Protein AF-A0A519T168-F1 (afdb_monomer)

Foldseek 3Di:
DPDDDDDD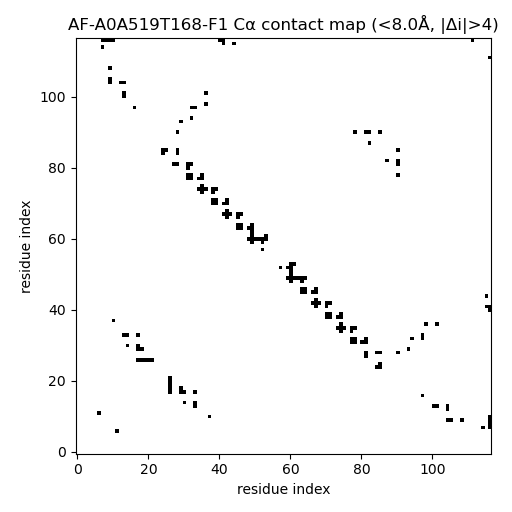VLLVQLVVPQDDDDDPLSSLLSVLLSQLVVLVLLLVLLVVQLVPCCVPPVPVSVVSVVSSVVSVVSSVVSLVVSVVSDPNVVSVVVSVVSVVSSVVSVVPDDDDPVDSD

Mean predicted aligned error: 3.38 Å

Nearest PDB structures (foldseek):
  8gjg-assembly1_A  TM=4.667E-01  e=3.431E+00  synthetic construct
  4rd9-assembly1_B  TM=4.912E-01  e=4.050E+00  Homo sapiens
  3q7l-assembly1_B  TM=4.873E-01  e=5.051E+00  Homo sapiens

Secondary structure (DSSP, 8-state):
---PPPP-HHHHHHHTTSPPSS-HHHHHHHHHHHHHHHHHHHHHHHHHHHHHHTTT-HHHHHHHHHHHHHHHHHHHHHHHHHHHHS-HHHHHHHHHHHHHHHHHHHHHSPP-SS---

Solvent-accessible surface area (backbone atoms only — not comparable to full-atom values): 6534 Å² total; per-residue (Å²): 131,94,72,77,91,74,90,55,68,56,63,54,55,55,59,70,70,46,64,82,72,83,59,68,53,61,38,47,32,39,50,28,45,50,52,17,53,53,28,48,52,46,22,55,49,24,47,53,48,21,72,72,24,49,91,81,37,52,68,62,14,52,51,26,45,55,52,21,59,53,24,57,53,48,22,52,50,26,49,52,56,31,42,75,65,41,59,56,68,59,48,53,55,50,48,56,54,50,51,55,52,50,54,55,47,60,73,68,51,79,92,58,94,90,48,92,109

Radius of gyration: 15.97 Å; Cα contacts (8 Å, |Δi|>4): 103; chains: 1; bounding box: 34×30×42 Å

Sequence (117 aa):
ALGRPRRDEYVVQLLTHVRKGGARERQLMDQLLVSSLIEARSCERFKLLWLHLQDRDPELSQFYYELMASEAGHFVSYVDLAKEYCDPAEVDARLQELLQIEGEIIVRLPVRDDRMH

pLDDT: mean 95.01, std 4.79, range [66.44, 98.62]

Structure (mmCIF, N/CA/C/O backbone):
data_AF-A0A519T168-F1
#
_entry.id   AF-A0A519T168-F1
#
loop_
_atom_site.group_PDB
_atom_site.id
_atom_site.type_symbol
_atom_site.label_atom_id
_atom_site.label_alt_id
_atom_site.label_comp_id
_atom_site.label_asym_id
_atom_site.label_entity_id
_atom_site.label_seq_id
_atom_site.pdbx_PDB_ins_code
_atom_site.Cartn_x
_atom_site.Cartn_y
_atom_site.Cartn_z
_atom_site.occupancy
_atom_site.B_iso_or_equiv
_atom_site.auth_seq_id
_atom_site.auth_comp_id
_atom_site.auth_asym_id
_atom_site.auth_atom_id
_atom_site.pdbx_PDB_model_num
ATOM 1 N N . ALA A 1 1 ? 7.618 -17.750 23.340 1.00 66.44 1 ALA A N 1
ATOM 2 C CA . ALA A 1 1 ? 8.044 -17.546 21.937 1.00 66.44 1 ALA A CA 1
ATOM 3 C C . ALA A 1 1 ? 6.826 -17.156 21.106 1.00 66.44 1 ALA A C 1
ATOM 5 O O . ALA A 1 1 ? 5.772 -17.740 21.324 1.00 66.44 1 ALA A O 1
ATOM 6 N N . LEU A 1 2 ? 6.952 -16.188 20.193 1.00 79.31 2 LEU A N 1
ATOM 7 C CA . LEU A 1 2 ? 5.850 -15.529 19.462 1.00 79.31 2 LEU A CA 1
ATOM 8 C C . LEU A 1 2 ? 5.203 -16.383 18.339 1.00 79.31 2 LEU A C 1
ATOM 10 O O . LEU A 1 2 ? 4.681 -15.853 17.365 1.00 79.31 2 LEU A O 1
ATOM 14 N N . GLY A 1 3 ? 5.210 -17.713 18.468 1.00 85.56 3 GLY A N 1
ATOM 15 C CA . GLY A 1 3 ? 4.649 -18.631 17.469 1.00 85.56 3 GLY A CA 1
ATOM 16 C C . GLY A 1 3 ? 5.472 -18.743 16.178 1.00 85.56 3 GLY A C 1
ATOM 17 O O . GLY A 1 3 ? 6.570 -18.204 16.065 1.00 85.56 3 GLY A O 1
ATOM 18 N N . ARG A 1 4 ? 4.957 -19.510 15.206 1.00 85.06 4 ARG A N 1
ATOM 19 C CA . ARG A 1 4 ? 5.557 -19.623 13.866 1.00 85.06 4 ARG A CA 1
ATOM 20 C C . ARG A 1 4 ? 5.055 -18.478 12.979 1.00 85.06 4 ARG A C 1
ATOM 22 O O . ARG A 1 4 ? 3.851 -18.210 13.017 1.00 85.06 4 ARG A O 1
ATOM 29 N N . PRO A 1 5 ? 5.920 -17.862 12.153 1.00 80.88 5 PRO A N 1
ATOM 30 C CA . PRO A 1 5 ? 5.482 -16.868 11.184 1.00 80.88 5 PRO A CA 1
ATOM 31 C C . PRO A 1 5 ? 4.468 -17.507 10.236 1.00 80.88 5 PRO A C 1
ATOM 33 O O . PRO A 1 5 ? 4.671 -18.618 9.738 1.00 80.88 5 PRO A O 1
ATOM 36 N N . ARG A 1 6 ? 3.343 -16.825 10.036 1.00 85.69 6 ARG A N 1
ATOM 37 C CA . ARG A 1 6 ? 2.274 -17.289 9.155 1.00 85.69 6 ARG A CA 1
ATOM 38 C C . ARG A 1 6 ? 2.366 -16.551 7.831 1.00 85.69 6 ARG A C 1
ATOM 40 O O . ARG A 1 6 ? 2.707 -15.375 7.800 1.00 85.69 6 ARG A O 1
ATOM 47 N N . ARG A 1 7 ? 2.046 -17.254 6.748 1.00 88.44 7 ARG A N 1
ATOM 48 C CA . ARG A 1 7 ? 2.001 -16.671 5.410 1.00 88.44 7 ARG A CA 1
ATOM 49 C C . ARG A 1 7 ? 0.851 -15.668 5.311 1.00 88.44 7 ARG A C 1
ATOM 51 O O . ARG A 1 7 ? -0.237 -15.920 5.839 1.00 88.44 7 ARG A O 1
ATOM 58 N N . ASP A 1 8 ? 1.125 -14.561 4.637 1.00 92.06 8 ASP A N 1
ATOM 59 C CA . ASP A 1 8 ? 0.153 -13.546 4.256 1.00 92.06 8 ASP A CA 1
ATOM 60 C C . ASP A 1 8 ? -0.116 -13.699 2.753 1.00 92.06 8 ASP A C 1
ATOM 62 O O . ASP A 1 8 ? 0.764 -13.457 1.925 1.00 92.06 8 ASP A O 1
ATOM 66 N N . GLU A 1 9 ? -1.297 -14.213 2.405 1.00 95.19 9 GLU A N 1
ATOM 67 C CA . GLU A 1 9 ? -1.642 -14.504 1.010 1.00 95.19 9 GLU A CA 1
ATOM 68 C C . GLU A 1 9 ? -1.830 -13.222 0.188 1.00 95.19 9 GLU A C 1
ATOM 70 O O . GLU A 1 9 ? -1.534 -13.238 -1.003 1.00 95.19 9 GLU A O 1
ATOM 75 N N . TYR A 1 10 ? -2.240 -12.108 0.801 1.00 96.38 10 TYR A N 1
ATOM 76 C CA . TYR A 1 10 ? -2.346 -10.813 0.125 1.00 96.38 10 TYR A CA 1
ATOM 77 C C . TYR A 1 10 ? -0.969 -10.315 -0.317 1.00 96.38 10 TYR A C 1
ATOM 79 O O . TYR A 1 10 ? -0.751 -10.067 -1.506 1.00 96.38 10 TYR A O 1
ATOM 87 N N . VAL A 1 11 ? -0.005 -10.286 0.610 1.00 96.00 11 VAL A N 1
ATOM 88 C CA . VAL A 1 11 ? 1.378 -9.873 0.312 1.00 96.00 11 VAL A CA 1
ATOM 89 C C . VAL A 1 11 ? 1.999 -10.788 -0.741 1.00 96.00 11 VAL A C 1
ATOM 91 O O . VAL A 1 11 ? 2.627 -10.332 -1.695 1.00 96.00 11 VAL A O 1
ATOM 94 N N . VAL A 1 12 ? 1.796 -12.099 -0.603 1.00 96.38 12 VAL A N 1
ATOM 95 C CA . VAL A 1 12 ? 2.287 -13.091 -1.565 1.00 96.38 12 VAL A CA 1
ATOM 96 C C . VAL A 1 12 ? 1.730 -12.843 -2.964 1.00 96.38 12 VAL A C 1
ATOM 98 O O . VAL A 1 12 ? 2.490 -12.933 -3.926 1.00 96.38 12 VAL A O 1
ATOM 101 N N . GLN A 1 13 ? 0.431 -12.562 -3.090 1.00 97.44 13 GLN A N 1
ATOM 102 C CA . GLN A 1 13 ? -0.203 -12.311 -4.384 1.00 97.44 13 GLN A CA 1
ATOM 103 C C . GLN A 1 13 ? 0.366 -11.041 -5.020 1.00 97.44 13 GLN A C 1
ATOM 105 O O . GLN A 1 13 ? 0.822 -11.107 -6.158 1.00 97.44 13 GLN A O 1
ATOM 110 N N . LEU A 1 14 ? 0.464 -9.931 -4.280 1.00 97.62 14 LEU A N 1
ATOM 111 C CA . LEU A 1 14 ? 1.066 -8.691 -4.788 1.00 97.62 14 LEU A CA 1
ATOM 112 C C . LEU A 1 14 ? 2.512 -8.885 -5.262 1.00 97.62 14 LEU A C 1
ATOM 114 O O . LEU A 1 14 ? 2.871 -8.447 -6.354 1.00 97.62 14 LEU A O 1
ATOM 118 N N . LEU A 1 15 ? 3.333 -9.609 -4.495 1.00 97.06 15 LEU A N 1
ATOM 119 C CA . LEU A 1 15 ? 4.730 -9.872 -4.853 1.00 97.06 15 LEU A CA 1
ATOM 120 C C . LEU A 1 15 ? 4.888 -10.655 -6.165 1.00 97.06 15 LEU A C 1
ATOM 122 O O . LEU A 1 15 ? 5.934 -10.562 -6.808 1.00 97.06 15 LEU A O 1
ATOM 126 N N . THR A 1 16 ? 3.871 -11.407 -6.599 1.00 97.31 16 THR A N 1
ATOM 127 C CA . THR A 1 16 ? 3.916 -12.106 -7.897 1.00 97.31 16 THR A CA 1
ATOM 128 C C . THR A 1 16 ? 3.894 -11.144 -9.084 1.00 97.31 16 THR A C 1
ATOM 130 O O . THR A 1 16 ? 4.357 -11.509 -10.165 1.00 97.31 16 THR A O 1
ATOM 133 N N . HIS A 1 17 ? 3.425 -9.910 -8.873 1.00 97.06 17 HIS A N 1
ATOM 134 C CA . HIS A 1 17 ? 3.361 -8.869 -9.893 1.00 97.06 17 HIS A CA 1
ATOM 135 C C . HIS A 1 17 ? 4.642 -8.035 -9.987 1.00 97.06 17 HIS A C 1
ATOM 137 O O . HIS A 1 17 ? 4.753 -7.226 -10.905 1.00 97.06 17 HIS A O 1
ATOM 143 N N . VAL A 1 18 ? 5.636 -8.248 -9.116 1.00 97.06 18 VAL A N 1
ATOM 144 C CA . VAL A 1 18 ? 6.962 -7.628 -9.259 1.00 97.06 18 VAL A CA 1
ATOM 145 C C . VAL A 1 18 ? 7.647 -8.192 -10.505 1.00 97.06 18 VAL A C 1
ATOM 147 O O . VAL A 1 18 ? 7.936 -9.392 -10.595 1.00 97.06 18 VAL A O 1
ATOM 150 N N . ARG A 1 19 ? 7.916 -7.327 -11.488 1.00 95.00 19 ARG A N 1
ATOM 151 C CA . ARG A 1 19 ? 8.538 -7.726 -12.755 1.00 95.00 19 ARG A CA 1
ATOM 152 C C . ARG A 1 19 ? 9.968 -8.205 -12.515 1.00 95.00 19 ARG A C 1
ATOM 154 O O . ARG A 1 19 ? 10.725 -7.624 -11.741 1.00 95.00 19 ARG A O 1
ATOM 161 N N . LYS A 1 20 ? 10.348 -9.275 -13.216 1.00 93.19 20 LYS A N 1
ATOM 162 C CA . LYS A 1 20 ? 11.694 -9.865 -13.167 1.00 93.19 20 LYS A CA 1
ATOM 163 C C . LYS A 1 20 ? 12.484 -9.486 -14.419 1.00 93.19 20 LYS A C 1
ATOM 165 O O . LYS A 1 20 ? 11.929 -9.467 -15.515 1.00 93.19 20 LYS A O 1
ATOM 170 N N . GLY A 1 21 ? 13.788 -9.260 -14.263 1.00 91.25 21 GLY A N 1
ATOM 171 C CA . GLY A 1 21 ? 14.674 -8.860 -15.362 1.00 91.25 21 GLY A CA 1
ATOM 172 C C . GLY A 1 21 ? 14.588 -7.366 -15.701 1.00 91.25 21 GLY A C 1
ATOM 173 O O . GLY A 1 21 ? 13.909 -6.594 -15.029 1.00 91.25 21 GLY A O 1
ATOM 174 N N . GLY A 1 22 ? 15.324 -6.938 -16.729 1.00 90.88 22 GLY A N 1
ATOM 175 C CA . GLY A 1 22 ? 15.431 -5.521 -17.098 1.00 90.88 22 GLY A CA 1
ATOM 176 C C . GLY A 1 22 ? 16.302 -4.697 -16.140 1.00 90.88 22 GLY A C 1
ATOM 177 O O . GLY A 1 22 ? 17.113 -5.248 -15.394 1.00 90.88 22 GLY A O 1
ATOM 178 N N . ALA A 1 23 ? 16.148 -3.370 -16.187 1.00 94.62 23 ALA A N 1
ATOM 179 C CA . ALA A 1 23 ? 16.919 -2.435 -15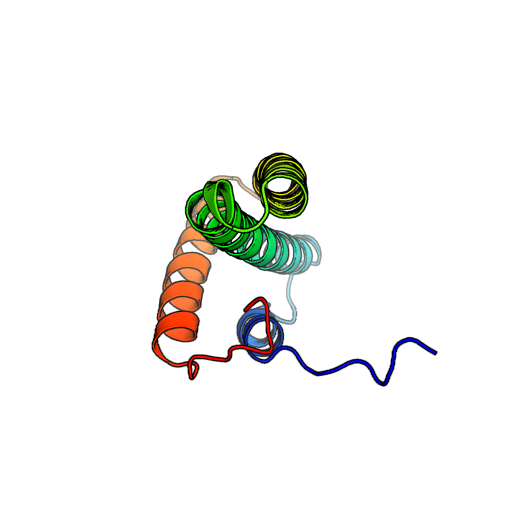.368 1.00 94.62 23 ALA A CA 1
ATOM 180 C C . ALA A 1 23 ? 16.649 -2.626 -13.866 1.00 94.62 23 ALA A C 1
ATOM 182 O O . ALA A 1 23 ? 15.515 -2.872 -13.447 1.00 94.62 23 ALA A O 1
ATOM 183 N N . ARG A 1 24 ? 17.697 -2.480 -13.045 1.00 95.38 24 ARG A N 1
ATOM 184 C CA . ARG A 1 24 ? 17.610 -2.643 -11.585 1.00 95.38 24 ARG A CA 1
ATOM 185 C C . ARG A 1 24 ? 16.676 -1.613 -10.944 1.00 95.38 24 ARG A C 1
ATOM 187 O O . ARG A 1 24 ? 15.941 -1.969 -10.031 1.00 95.38 24 ARG A O 1
ATOM 194 N N . GLU A 1 25 ? 16.674 -0.382 -11.447 1.00 96.56 25 GLU A N 1
ATOM 195 C CA . GLU A 1 25 ? 15.798 0.701 -10.976 1.00 96.56 25 GLU A CA 1
ATOM 196 C C . GLU A 1 25 ? 14.322 0.358 -11.188 1.00 96.56 25 GLU A C 1
ATOM 198 O O . GLU A 1 25 ? 13.529 0.499 -10.266 1.00 96.56 25 GLU A O 1
ATOM 203 N N . ARG A 1 26 ? 13.959 -0.232 -12.335 1.00 96.12 26 ARG A N 1
ATOM 204 C CA . ARG A 1 26 ? 12.581 -0.686 -12.590 1.00 96.12 26 ARG A CA 1
ATOM 205 C C . ARG A 1 26 ? 12.135 -1.787 -11.623 1.00 96.12 26 ARG A C 1
ATOM 207 O O . ARG A 1 26 ? 10.985 -1.808 -11.196 1.00 96.12 26 ARG A O 1
ATOM 214 N N . GLN A 1 27 ? 13.028 -2.717 -11.283 1.00 96.56 27 GLN A N 1
ATOM 215 C CA . GLN A 1 27 ? 12.720 -3.764 -10.299 1.00 96.56 27 GLN A CA 1
ATOM 216 C C . GLN A 1 27 ? 12.569 -3.186 -8.889 1.00 96.56 27 GLN A C 1
ATOM 218 O O . GLN A 1 27 ? 11.719 -3.648 -8.130 1.00 96.56 27 GLN A O 1
ATOM 223 N N . LEU A 1 28 ? 13.386 -2.186 -8.547 1.00 97.50 28 LEU A N 1
ATOM 224 C CA . LEU A 1 28 ? 13.267 -1.445 -7.297 1.00 97.50 28 LEU A CA 1
ATOM 225 C C . LEU A 1 28 ? 11.940 -0.676 -7.248 1.00 97.50 28 LEU A C 1
ATOM 227 O O . LEU A 1 28 ? 11.227 -0.802 -6.262 1.00 97.50 28 LEU A O 1
ATOM 231 N N . MET A 1 29 ? 11.570 0.031 -8.319 1.00 98.25 29 MET A N 1
ATOM 232 C CA . MET A 1 29 ? 10.286 0.724 -8.443 1.00 98.25 29 MET A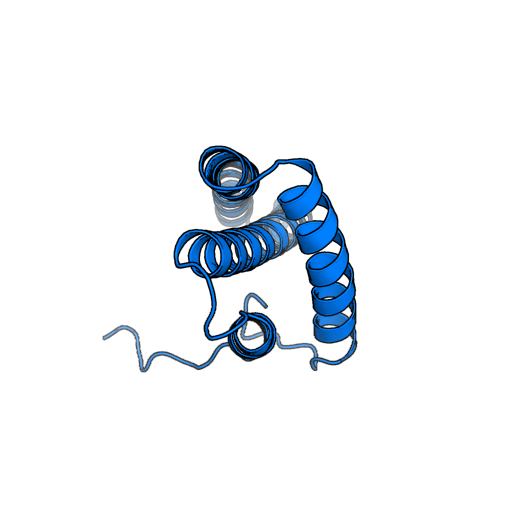 CA 1
ATOM 233 C C . MET A 1 29 ? 9.112 -0.221 -8.159 1.00 98.25 29 MET A C 1
ATOM 235 O O . MET A 1 29 ? 8.281 0.089 -7.316 1.00 98.25 29 MET A O 1
ATOM 239 N N . ASP A 1 30 ? 9.066 -1.404 -8.782 1.00 98.25 30 ASP A N 1
ATOM 240 C CA . ASP A 1 30 ? 7.995 -2.378 -8.520 1.00 98.25 30 ASP A CA 1
ATOM 241 C C . ASP A 1 30 ? 7.947 -2.834 -7.053 1.00 98.25 30 ASP A C 1
ATOM 243 O O . ASP A 1 30 ? 6.863 -2.994 -6.497 1.00 98.25 30 ASP A O 1
ATOM 247 N N . GLN A 1 31 ? 9.104 -3.036 -6.414 1.00 98.00 31 GLN A N 1
ATOM 248 C CA . GLN A 1 31 ? 9.168 -3.409 -4.997 1.00 98.00 31 GLN A CA 1
ATOM 249 C C . GLN A 1 31 ? 8.667 -2.279 -4.094 1.00 98.00 31 GLN A C 1
ATOM 251 O O . GLN A 1 31 ? 7.881 -2.538 -3.189 1.00 98.00 31 GLN A O 1
ATOM 256 N N . LEU A 1 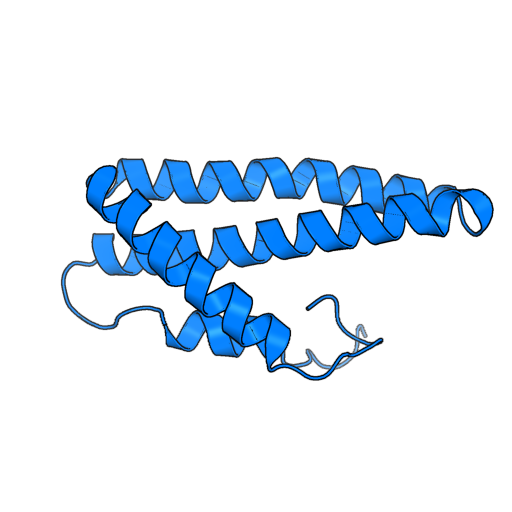32 ? 9.080 -1.037 -4.360 1.00 98.50 32 LEU A N 1
ATOM 257 C CA . LEU A 1 32 ? 8.640 0.141 -3.612 1.00 98.50 32 LEU A CA 1
ATOM 258 C C . LEU A 1 32 ? 7.127 0.349 -3.747 1.00 98.50 32 LEU A C 1
ATOM 260 O O . LEU A 1 32 ? 6.453 0.575 -2.748 1.00 98.50 32 LEU A O 1
ATOM 264 N N . LEU A 1 33 ? 6.578 0.209 -4.956 1.00 98.62 33 LEU A N 1
ATOM 265 C CA . LEU A 1 33 ? 5.142 0.358 -5.194 1.00 98.62 33 LEU A CA 1
ATOM 266 C C . LEU A 1 33 ? 4.317 -0.782 -4.580 1.00 98.62 33 LEU A C 1
ATOM 268 O O . LEU A 1 33 ? 3.228 -0.541 -4.073 1.00 98.62 33 LEU A O 1
ATOM 272 N N . VAL A 1 34 ? 4.817 -2.021 -4.569 1.00 98.38 34 VAL A N 1
ATOM 273 C CA . VAL A 1 34 ? 4.144 -3.105 -3.832 1.00 98.38 34 VAL A CA 1
ATOM 274 C C . VAL A 1 34 ? 4.166 -2.836 -2.326 1.00 98.38 34 VAL A C 1
ATOM 276 O O . VAL A 1 34 ? 3.136 -2.998 -1.674 1.00 98.38 34 VAL A O 1
ATOM 279 N N . SER A 1 35 ? 5.299 -2.388 -1.777 1.00 98.12 35 SER A N 1
ATOM 280 C CA . SER A 1 35 ? 5.383 -1.997 -0.367 1.00 98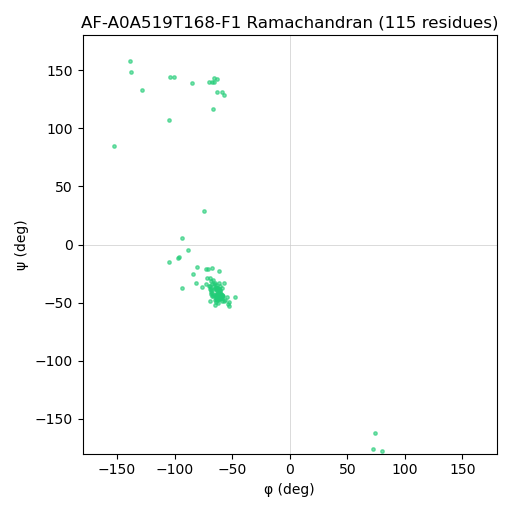.12 35 SER A CA 1
ATOM 281 C C . SER A 1 35 ? 4.418 -0.860 -0.042 1.00 98.12 35 SER A C 1
ATOM 283 O O . SER A 1 35 ? 3.703 -0.956 0.949 1.00 98.12 35 SER A O 1
ATOM 285 N N . SER A 1 36 ? 4.315 0.167 -0.894 1.00 98.06 36 SER A N 1
ATOM 286 C CA . SER A 1 36 ? 3.389 1.279 -0.658 1.00 98.06 36 SER A CA 1
ATOM 287 C C . SER A 1 36 ? 1.939 0.796 -0.555 1.00 98.06 36 SER A C 1
ATOM 289 O O . SER A 1 36 ? 1.234 1.179 0.376 1.00 98.06 36 SER A O 1
ATOM 291 N N . LEU A 1 37 ? 1.500 -0.110 -1.432 1.00 98.12 37 LEU A N 1
ATOM 292 C CA . LEU A 1 37 ? 0.143 -0.666 -1.389 1.00 98.12 37 LEU A CA 1
ATOM 293 C C . LEU A 1 37 ? -0.141 -1.489 -0.129 1.00 98.12 37 LEU A C 1
ATOM 295 O O . LEU A 1 37 ? -1.269 -1.481 0.369 1.00 98.12 37 LEU A O 1
ATOM 299 N N . ILE A 1 38 ? 0.864 -2.181 0.408 1.00 97.38 38 ILE A N 1
ATOM 300 C CA . ILE A 1 38 ? 0.734 -2.883 1.689 1.00 97.38 38 ILE A CA 1
ATOM 301 C C . ILE A 1 38 ? 0.492 -1.866 2.814 1.00 97.38 38 ILE A C 1
ATOM 303 O O . ILE A 1 38 ? -0.461 -2.033 3.575 1.00 97.38 38 ILE A O 1
ATOM 307 N N . GLU A 1 39 ? 1.254 -0.770 2.862 1.00 97.06 39 GLU A N 1
ATOM 308 C CA . GLU A 1 39 ? 1.051 0.275 3.879 1.00 97.06 39 GLU A CA 1
ATOM 309 C C . GLU A 1 39 ? -0.294 0.993 3.727 1.00 97.06 39 GLU A C 1
ATOM 311 O O . GLU A 1 39 ? -0.982 1.255 4.714 1.00 97.06 39 GLU A O 1
ATOM 316 N N . ALA A 1 40 ? -0.733 1.254 2.492 1.00 96.25 40 ALA A N 1
ATOM 317 C CA . ALA A 1 40 ? -2.039 1.856 2.234 1.00 96.25 40 ALA A CA 1
ATOM 318 C C . ALA A 1 40 ? -3.189 0.979 2.760 1.00 96.25 40 ALA A C 1
ATOM 320 O O . ALA A 1 40 ? -4.113 1.486 3.406 1.00 96.25 40 ALA A O 1
ATOM 321 N N . ARG A 1 41 ? -3.118 -0.342 2.545 1.00 96.69 41 ARG A N 1
ATOM 322 C CA . ARG A 1 41 ? -4.130 -1.286 3.038 1.00 96.69 41 ARG A CA 1
ATOM 323 C C . ARG A 1 41 ? -4.092 -1.423 4.563 1.00 96.69 41 ARG A C 1
ATOM 325 O O . ARG A 1 41 ? -5.159 -1.480 5.183 1.00 96.69 41 ARG A O 1
ATOM 332 N N . SER A 1 42 ? -2.902 -1.423 5.167 1.00 96.25 42 SER A N 1
ATOM 333 C CA . SER A 1 42 ? -2.728 -1.364 6.626 1.00 96.25 42 SER A CA 1
ATOM 334 C C . SER A 1 42 ? -3.376 -0.107 7.207 1.00 96.25 42 SER A C 1
ATOM 336 O O . SER A 1 42 ? -4.188 -0.203 8.128 1.00 96.25 42 SER A O 1
ATOM 338 N N . CYS A 1 43 ? -3.105 1.060 6.614 1.00 96.06 43 CYS A N 1
ATOM 339 C CA . CYS A 1 43 ? -3.683 2.343 7.011 1.00 96.06 43 CYS A CA 1
ATOM 340 C C . CYS A 1 43 ? -5.220 2.318 6.982 1.00 96.06 43 CYS A C 1
ATOM 342 O O . CYS A 1 43 ? -5.871 2.683 7.964 1.00 96.06 43 CYS A O 1
ATOM 344 N N . GLU A 1 44 ? -5.820 1.818 5.895 1.00 95.88 44 GLU A N 1
ATOM 3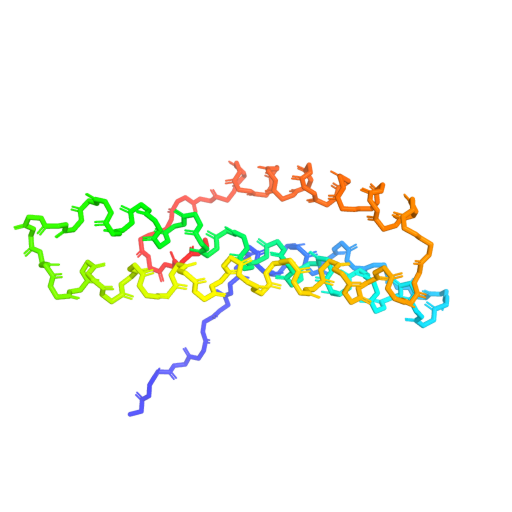45 C CA . GLU A 1 44 ? -7.277 1.702 5.779 1.00 95.88 44 GLU A CA 1
ATOM 346 C C . GLU A 1 44 ? -7.878 0.828 6.890 1.00 95.88 44 GLU A C 1
ATOM 348 O O . GLU A 1 44 ? -8.891 1.185 7.496 1.00 95.88 44 GLU A O 1
ATOM 353 N N . ARG A 1 45 ? -7.245 -0.305 7.205 1.00 95.88 45 ARG A N 1
ATOM 354 C CA . ARG A 1 45 ? -7.774 -1.247 8.202 1.00 95.88 45 ARG A CA 1
ATOM 355 C C . ARG A 1 45 ? -7.552 -0.762 9.625 1.00 95.88 45 ARG A C 1
ATOM 357 O O . ARG A 1 45 ? -8.457 -0.901 10.444 1.00 95.88 45 ARG A O 1
ATOM 364 N N . PHE A 1 46 ? -6.423 -0.119 9.913 1.00 96.75 46 PHE A N 1
ATOM 365 C CA . PHE A 1 46 ? -6.215 0.559 11.191 1.00 96.75 46 PHE A CA 1
ATOM 366 C C . PHE A 1 46 ? -7.232 1.676 11.413 1.00 96.75 46 PHE A C 1
ATOM 368 O O . PHE A 1 46 ? -7.774 1.786 12.510 1.00 96.75 46 PHE A O 1
ATOM 375 N N . LYS A 1 47 ? -7.591 2.431 10.368 1.00 96.38 47 LYS A N 1
ATOM 376 C CA . LYS A 1 47 ? -8.673 3.418 10.448 1.00 96.38 47 LYS A CA 1
ATOM 377 C C . LYS A 1 47 ? -10.010 2.776 10.825 1.00 96.38 47 LYS A C 1
ATOM 379 O O . LYS A 1 47 ? -10.705 3.302 11.690 1.00 96.38 47 LYS A O 1
ATOM 384 N N . LEU A 1 48 ? -10.377 1.653 10.203 1.00 95.94 48 LEU A N 1
ATOM 385 C CA . LEU A 1 48 ? -11.611 0.931 10.545 1.00 95.94 48 LEU A CA 1
ATOM 386 C C . LEU A 1 48 ? -11.593 0.436 11.997 1.00 95.94 48 LEU A C 1
ATOM 388 O O . LEU A 1 48 ? -12.583 0.593 12.709 1.00 95.94 48 LEU A O 1
ATOM 392 N N . LEU A 1 49 ? -10.469 -0.122 12.449 1.00 96.12 49 LEU A N 1
ATOM 393 C CA . LEU A 1 49 ? -10.312 -0.590 13.827 1.00 96.12 49 LEU A CA 1
ATOM 394 C C . LEU A 1 49 ? -10.426 0.562 14.826 1.00 96.12 49 LEU A C 1
ATOM 396 O O . LEU A 1 49 ? -11.201 0.460 15.772 1.00 96.12 49 LEU A O 1
ATOM 400 N N . TRP A 1 50 ? -9.733 1.673 14.582 1.00 96.56 50 TRP A N 1
ATOM 401 C CA . TRP A 1 50 ? -9.858 2.890 15.380 1.00 96.56 50 TRP A CA 1
ATOM 402 C C . TRP A 1 50 ? -11.316 3.354 15.475 1.00 96.56 50 TRP A C 1
ATOM 404 O O . TRP A 1 50 ? -11.824 3.535 16.576 1.00 96.56 50 TRP A O 1
ATOM 414 N N . LEU A 1 51 ? -12.025 3.483 14.349 1.00 96.25 51 LEU A N 1
ATOM 415 C CA . LEU A 1 51 ? -13.410 3.971 14.333 1.00 96.25 51 LEU A CA 1
ATOM 416 C C . LEU A 1 51 ? -14.390 3.051 15.075 1.00 96.25 51 LEU A C 1
ATOM 418 O O . LEU A 1 51 ? -15.341 3.539 15.680 1.00 96.25 51 LEU A O 1
ATOM 422 N N . HIS A 1 52 ? -14.181 1.735 15.033 1.00 96.31 52 HIS A N 1
ATOM 423 C CA . HIS A 1 52 ? -15.126 0.764 15.594 1.00 96.31 52 HIS A CA 1
ATOM 424 C C . HIS A 1 52 ? -14.776 0.272 17.003 1.00 96.31 52 HIS A C 1
ATOM 426 O O . HIS A 1 52 ? -15.617 -0.359 17.649 1.00 96.31 52 HIS A O 1
ATOM 432 N N . LEU A 1 53 ? -13.568 0.551 17.500 1.00 96.75 53 LEU A N 1
ATOM 433 C CA . LEU A 1 53 ? -13.148 0.171 18.849 1.00 96.75 53 LEU A CA 1
ATOM 434 C C . LEU A 1 53 ? -13.317 1.287 19.884 1.00 96.75 53 LEU A C 1
ATOM 436 O O . LEU A 1 53 ? -13.236 0.976 21.067 1.00 96.75 53 LEU A O 1
ATOM 440 N N . GLN A 1 54 ? -13.611 2.531 19.481 1.00 93.88 54 GLN A N 1
ATOM 441 C CA . GLN A 1 54 ? -13.659 3.697 20.385 1.00 93.88 54 GLN A CA 1
ATOM 442 C C . GLN A 1 54 ? -14.459 3.452 21.672 1.00 93.88 54 GLN A C 1
ATOM 444 O O . GLN A 1 54 ? -13.971 3.766 22.751 1.00 93.88 54 GLN A O 1
ATOM 449 N N . ASP A 1 55 ? -15.645 2.845 21.567 1.00 94.50 55 ASP A N 1
ATOM 450 C CA . ASP A 1 55 ? -16.522 2.602 22.720 1.00 94.50 55 ASP A CA 1
ATOM 451 C C . ASP A 1 55 ? -16.178 1.322 23.500 1.00 94.50 55 ASP A C 1
ATOM 453 O O . ASP A 1 55 ? -16.528 1.193 24.673 1.00 94.50 55 ASP A O 1
ATOM 457 N N . ARG A 1 56 ? -15.546 0.335 22.846 1.00 95.81 56 ARG A N 1
ATOM 458 C CA . ARG A 1 56 ? -15.296 -0.998 23.430 1.00 95.81 56 ARG A CA 1
ATOM 459 C C . ARG A 1 56 ? -13.931 -1.089 24.098 1.00 95.81 56 ARG A C 1
ATOM 461 O O . ARG A 1 56 ? -13.806 -1.766 25.113 1.00 95.81 56 ARG A O 1
ATOM 468 N N . ASP A 1 57 ? -12.935 -0.443 23.505 1.00 97.69 57 ASP A N 1
ATOM 469 C CA . ASP A 1 57 ? -11.551 -0.428 23.963 1.00 97.69 57 ASP A CA 1
ATOM 470 C C . ASP A 1 57 ? -10.863 0.880 23.507 1.00 97.69 57 ASP A C 1
ATOM 472 O O . ASP A 1 57 ? -10.235 0.926 22.442 1.00 97.69 57 ASP A O 1
ATOM 476 N N . PRO A 1 58 ? -11.014 1.976 24.277 1.00 96.56 58 PRO A N 1
ATOM 477 C CA . PRO A 1 58 ? -10.466 3.284 23.916 1.00 96.56 58 PRO A CA 1
ATOM 478 C C . PRO A 1 58 ? -8.935 3.306 23.802 1.00 96.56 58 PRO A C 1
ATOM 480 O O . PRO A 1 58 ? -8.397 4.041 22.975 1.00 96.56 58 PRO A O 1
ATOM 483 N N . GLU A 1 59 ? -8.234 2.509 24.613 1.00 97.56 59 GLU A N 1
ATOM 484 C CA . GLU A 1 59 ? -6.769 2.428 24.603 1.00 97.56 59 GLU A CA 1
ATOM 485 C C . GLU A 1 59 ? -6.283 1.752 23.318 1.00 97.56 59 GLU A C 1
ATOM 487 O O . GLU A 1 59 ? -5.450 2.306 22.597 1.00 97.56 59 GLU A O 1
ATOM 492 N N . LEU A 1 60 ? -6.870 0.603 22.968 1.00 97.12 60 LEU A N 1
ATOM 493 C CA . LEU A 1 60 ? -6.544 -0.095 21.727 1.00 97.12 60 LEU A CA 1
ATOM 494 C C . LEU A 1 60 ? -6.949 0.713 20.485 1.00 97.12 60 LEU A C 1
ATOM 496 O O . LEU A 1 60 ? -6.232 0.734 19.485 1.00 97.12 60 LEU A O 1
ATOM 500 N N . SER A 1 61 ? -8.086 1.404 20.550 1.00 97.56 61 SER A N 1
ATOM 501 C CA . SER A 1 61 ? -8.533 2.333 19.512 1.00 97.56 61 SER A CA 1
ATOM 502 C C . SER A 1 61 ? -7.498 3.434 19.252 1.00 97.56 61 SER A C 1
ATOM 504 O O . SER A 1 61 ? -7.115 3.666 18.102 1.00 97.56 61 SER A O 1
ATOM 506 N N . GLN A 1 62 ? -7.003 4.080 20.312 1.00 97.50 62 GLN A N 1
ATOM 507 C CA . GLN A 1 62 ? -5.980 5.120 20.208 1.00 97.50 62 GLN A CA 1
ATOM 508 C C . GLN A 1 62 ? -4.660 4.567 19.652 1.00 97.50 62 GLN A C 1
ATOM 510 O O . GLN A 1 62 ? -4.038 5.200 18.801 1.00 97.50 62 GLN A O 1
ATOM 515 N N . PHE A 1 63 ? -4.270 3.358 20.055 1.00 97.25 63 PHE A N 1
ATOM 516 C CA . PHE A 1 63 ? -3.101 2.684 19.495 1.00 97.25 63 PHE A CA 1
ATOM 517 C C . PHE A 1 63 ? -3.221 2.469 17.974 1.00 97.25 63 PHE A C 1
ATOM 519 O O . PHE A 1 63 ? -2.288 2.767 17.227 1.00 97.25 63 PHE A O 1
ATOM 526 N N . TYR A 1 64 ? -4.380 2.022 17.477 1.00 97.50 64 TYR A N 1
ATOM 527 C CA . TYR A 1 64 ? -4.589 1.877 16.031 1.00 97.50 64 TYR A CA 1
ATOM 528 C C . TYR A 1 64 ? -4.611 3.209 15.279 1.00 97.50 64 TYR A C 1
ATOM 530 O O . TYR A 1 64 ? -4.180 3.258 14.126 1.00 97.50 64 TYR A O 1
ATOM 538 N N . TYR A 1 65 ? -5.061 4.294 15.912 1.00 96.50 65 TYR A N 1
ATOM 539 C CA . TYR A 1 65 ? -4.952 5.631 15.330 1.00 96.50 65 TYR A CA 1
ATOM 540 C C . TYR A 1 65 ? -3.488 6.036 15.108 1.00 96.50 65 TYR A C 1
ATOM 542 O O . TYR A 1 65 ? -3.142 6.546 14.040 1.00 96.50 65 TYR A O 1
ATOM 550 N N . GLU A 1 66 ? -2.620 5.782 16.087 1.00 95.94 66 GLU A N 1
ATOM 551 C CA . GLU A 1 66 ? -1.191 6.095 15.990 1.00 95.94 66 GLU A CA 1
ATOM 552 C C . GLU A 1 66 ? -0.511 5.291 14.875 1.00 95.94 66 GLU A C 1
ATOM 554 O O . GLU A 1 66 ? 0.222 5.868 14.070 1.00 95.94 66 GLU A O 1
ATOM 559 N N . LEU A 1 67 ? -0.828 3.995 14.759 1.00 95.44 67 LEU A N 1
ATOM 560 C CA . LEU A 1 67 ? -0.341 3.151 13.662 1.00 95.44 67 LEU A CA 1
ATOM 561 C C . LEU A 1 67 ? -0.824 3.643 12.291 1.00 95.44 67 LEU A C 1
ATOM 563 O O . LEU A 1 67 ? -0.029 3.794 11.366 1.00 95.44 67 LEU A O 1
ATOM 567 N N . MET A 1 68 ? -2.118 3.949 12.153 1.00 94.56 68 MET A N 1
ATOM 568 C CA . MET A 1 68 ? -2.677 4.507 10.916 1.00 94.56 68 MET A CA 1
ATOM 569 C C . MET A 1 68 ? -1.924 5.776 10.485 1.00 94.56 68 MET A C 1
ATOM 571 O O . MET A 1 68 ? -1.595 5.929 9.306 1.00 94.56 68 MET A O 1
ATOM 575 N N . ALA A 1 69 ? -1.643 6.682 11.427 1.00 91.69 69 ALA A N 1
ATOM 576 C CA . ALA A 1 69 ? -0.937 7.925 11.139 1.00 91.69 69 ALA A CA 1
ATOM 577 C C . ALA A 1 69 ? 0.491 7.679 10.620 1.00 91.69 69 ALA A C 1
ATOM 579 O O . ALA A 1 69 ? 0.923 8.385 9.706 1.00 91.69 69 ALA A O 1
ATOM 580 N N . SER A 1 70 ? 1.204 6.672 11.143 1.00 90.81 70 SER A N 1
ATOM 581 C CA . SER A 1 70 ? 2.524 6.303 10.614 1.00 90.81 70 SER A CA 1
ATOM 582 C C . SER A 1 70 ? 2.459 5.689 9.212 1.00 90.81 70 SER A C 1
ATOM 584 O O . SER A 1 70 ? 3.255 6.075 8.354 1.00 90.81 70 SER A O 1
ATOM 586 N N . GLU A 1 71 ? 1.485 4.815 8.927 1.00 90.19 71 GLU A N 1
ATOM 587 C CA . GLU A 1 71 ? 1.428 4.129 7.624 1.00 90.19 71 GLU A CA 1
ATOM 588 C C . GLU A 1 71 ? 1.097 5.060 6.454 1.00 90.19 71 GLU A C 1
ATOM 590 O O . GLU A 1 71 ? 1.599 4.879 5.341 1.00 90.19 71 GLU A O 1
ATOM 595 N N . ALA A 1 72 ? 0.306 6.111 6.696 1.00 87.38 72 ALA A N 1
ATOM 596 C CA . ALA A 1 72 ? 0.033 7.124 5.677 1.00 87.38 72 ALA A CA 1
ATOM 597 C C . ALA A 1 72 ? 1.326 7.798 5.174 1.00 87.38 72 ALA A C 1
ATOM 599 O O . ALA A 1 72 ? 1.462 8.063 3.978 1.00 87.38 72 ALA A O 1
ATOM 600 N N . GLY A 1 73 ? 2.291 8.035 6.070 1.00 90.12 73 GLY A N 1
ATOM 601 C CA . GLY A 1 73 ? 3.599 8.584 5.711 1.00 90.12 73 GLY A CA 1
ATOM 602 C C . GLY A 1 73 ? 4.461 7.596 4.923 1.00 90.12 73 GLY A C 1
ATOM 603 O O . GLY A 1 73 ? 5.171 8.000 3.999 1.00 90.12 73 GLY A O 1
ATOM 604 N N . HIS A 1 74 ? 4.376 6.300 5.235 1.00 92.31 74 HIS A N 1
ATOM 605 C CA . HIS A 1 74 ? 5.138 5.264 4.539 1.00 92.31 74 HIS A CA 1
ATOM 606 C C . HIS A 1 74 ? 4.680 5.070 3.091 1.00 92.31 74 HIS A C 1
ATOM 608 O O . HIS A 1 74 ? 5.531 5.002 2.203 1.00 92.31 74 HIS A O 1
ATOM 614 N N . PHE A 1 75 ? 3.366 5.061 2.823 1.00 92.44 75 PHE A N 1
ATOM 615 C CA . PHE A 1 75 ? 2.845 4.993 1.450 1.00 92.44 75 PHE A CA 1
ATOM 616 C C . PHE A 1 75 ? 3.456 6.084 0.561 1.00 92.44 75 PHE A C 1
ATOM 618 O O . PHE A 1 75 ? 4.023 5.785 -0.491 1.00 92.44 75 PHE A O 1
ATOM 625 N N . VAL A 1 76 ? 3.372 7.341 1.013 1.00 95.31 76 VAL A N 1
ATOM 626 C CA . VAL A 1 76 ? 3.885 8.503 0.274 1.00 95.31 76 VAL A CA 1
ATOM 627 C C . VAL A 1 76 ? 5.391 8.372 0.070 1.00 95.31 76 VAL A C 1
ATOM 629 O O . VAL A 1 76 ? 5.873 8.487 -1.052 1.00 95.31 76 VAL A O 1
ATOM 632 N N . SER A 1 77 ? 6.119 8.017 1.131 1.00 97.00 77 SER A N 1
ATOM 633 C CA . SER A 1 77 ? 7.578 7.890 1.094 1.00 97.00 77 SER A CA 1
ATOM 634 C C . SER A 1 77 ? 8.055 6.837 0.088 1.00 97.00 77 SER A C 1
ATOM 636 O O . SER A 1 77 ? 9.035 7.062 -0.616 1.00 97.00 77 SER A O 1
ATOM 638 N N . TYR A 1 78 ? 7.369 5.694 -0.016 1.00 98.19 78 TYR A N 1
ATOM 639 C CA . TYR A 1 78 ? 7.711 4.660 -0.995 1.00 98.19 78 TYR A CA 1
ATOM 640 C C . TYR A 1 78 ? 7.462 5.107 -2.441 1.00 98.19 78 TYR A C 1
ATOM 642 O O . TYR A 1 78 ? 8.287 4.830 -3.314 1.00 98.19 78 TYR A O 1
ATOM 650 N N . VAL A 1 79 ? 6.344 5.794 -2.700 1.00 98.19 79 VAL A N 1
ATOM 651 C CA . VAL A 1 79 ? 6.019 6.311 -4.040 1.00 98.19 79 VAL A CA 1
ATOM 652 C C . VAL A 1 79 ? 6.995 7.414 -4.444 1.00 98.19 79 VAL A C 1
ATOM 654 O O . VAL A 1 79 ? 7.515 7.381 -5.558 1.00 98.19 79 VAL A O 1
ATOM 657 N N . ASP A 1 80 ? 7.296 8.346 -3.543 1.00 98.19 80 ASP A N 1
ATOM 658 C CA . ASP A 1 80 ? 8.250 9.425 -3.802 1.00 98.19 80 ASP A CA 1
ATOM 659 C C . ASP A 1 80 ? 9.653 8.865 -4.044 1.00 98.19 80 ASP A C 1
ATOM 661 O O . ASP A 1 80 ? 10.296 9.218 -5.030 1.00 98.19 80 ASP A O 1
ATOM 665 N N . LEU A 1 81 ? 10.095 7.895 -3.236 1.00 98.38 81 LEU A N 1
ATOM 666 C CA . LEU A 1 81 ? 11.377 7.230 -3.457 1.00 98.38 81 LEU A CA 1
ATOM 667 C C . LEU A 1 81 ? 11.429 6.525 -4.818 1.00 98.38 81 LEU A C 1
ATOM 669 O O . LEU A 1 81 ? 12.470 6.527 -5.463 1.00 98.38 81 LEU A O 1
ATOM 673 N N . ALA A 1 82 ? 10.325 5.945 -5.291 1.00 98.38 82 ALA A N 1
ATOM 674 C CA . ALA A 1 82 ? 10.274 5.356 -6.626 1.00 98.38 82 ALA A CA 1
ATOM 675 C C . ALA A 1 82 ? 10.454 6.415 -7.734 1.00 98.38 82 ALA A C 1
ATOM 677 O O . ALA A 1 82 ? 11.132 6.142 -8.726 1.00 98.38 82 ALA A O 1
ATOM 678 N N . LYS A 1 83 ? 9.911 7.626 -7.542 1.00 98.50 83 LYS A N 1
ATOM 679 C CA . LYS A 1 83 ? 10.054 8.775 -8.457 1.00 98.50 83 LYS A CA 1
ATOM 680 C C . LYS A 1 83 ? 11.461 9.380 -8.471 1.00 98.50 83 LYS A C 1
ATOM 682 O O . LYS A 1 83 ? 11.825 10.012 -9.455 1.00 98.50 83 LYS A O 1
ATOM 687 N N . GLU A 1 84 ? 12.268 9.149 -7.437 1.00 98.12 84 GLU A N 1
ATOM 688 C CA . GLU A 1 84 ? 13.689 9.538 -7.430 1.00 98.12 84 GLU A CA 1
ATOM 689 C C . GLU A 1 84 ? 14.549 8.667 -8.366 1.00 98.12 84 GLU A C 1
ATOM 691 O O . GLU A 1 84 ? 15.565 9.125 -8.887 1.00 98.12 84 GLU A O 1
ATOM 696 N N . TYR A 1 85 ? 14.162 7.405 -8.596 1.00 97.00 85 TYR A N 1
ATOM 697 C CA . TYR A 1 85 ? 14.943 6.450 -9.403 1.00 97.00 85 TYR A CA 1
ATOM 698 C C . TYR A 1 85 ? 14.373 6.187 -10.799 1.00 97.00 85 TYR A C 1
ATOM 700 O O . TYR A 1 85 ? 15.045 5.570 -11.625 1.00 97.00 85 TYR A O 1
ATOM 708 N N . CYS A 1 86 ? 13.127 6.567 -11.061 1.00 97.69 86 CYS A N 1
ATOM 709 C CA . CYS A 1 86 ? 12.421 6.279 -12.307 1.00 97.69 86 CYS A CA 1
ATOM 710 C C . CYS A 1 86 ? 11.618 7.499 -12.755 1.00 97.69 86 CYS A C 1
ATOM 712 O O . CYS A 1 86 ? 11.270 8.356 -11.949 1.00 97.69 86 CYS A O 1
ATOM 714 N N . ASP A 1 87 ? 11.299 7.561 -14.048 1.00 98.06 87 ASP A N 1
ATOM 715 C CA . ASP A 1 87 ? 10.466 8.635 -14.584 1.00 98.06 87 ASP A CA 1
ATOM 716 C C . ASP A 1 87 ? 9.106 8.688 -13.852 1.00 98.06 87 ASP A C 1
ATOM 718 O O . ASP A 1 87 ? 8.430 7.656 -13.760 1.00 98.06 87 ASP A O 1
ATOM 722 N N . PRO A 1 88 ? 8.672 9.856 -13.338 1.00 98.38 88 PRO A N 1
ATOM 723 C CA . PRO A 1 88 ? 7.433 9.957 -12.575 1.00 98.38 88 PRO A CA 1
ATOM 724 C C . PRO A 1 88 ? 6.188 9.470 -13.321 1.00 98.38 88 PRO A C 1
ATOM 726 O O . PRO A 1 88 ? 5.299 8.902 -12.687 1.00 98.38 88 PRO A O 1
ATOM 729 N N . ALA A 1 89 ? 6.121 9.631 -14.648 1.00 98.38 89 ALA A N 1
ATOM 730 C CA . ALA A 1 89 ? 4.990 9.140 -15.426 1.00 98.38 89 ALA A CA 1
ATOM 731 C C . ALA A 1 89 ? 5.008 7.606 -15.552 1.00 98.38 89 ALA A C 1
ATOM 733 O O . ALA A 1 89 ? 3.942 6.988 -15.525 1.00 98.38 89 ALA A O 1
ATOM 734 N N . GLU A 1 90 ? 6.190 6.973 -15.630 1.00 98.00 90 GLU A N 1
ATOM 735 C CA . GLU A 1 90 ? 6.317 5.505 -15.545 1.00 98.00 90 GLU A CA 1
ATOM 736 C C . GLU A 1 90 ? 5.869 4.993 -14.168 1.00 98.00 90 GLU A C 1
ATOM 738 O O . GLU A 1 90 ? 5.116 4.017 -14.095 1.00 98.00 90 GLU A O 1
ATOM 743 N N . VAL A 1 91 ? 6.280 5.667 -13.088 1.00 98.62 91 VAL A N 1
ATOM 744 C CA . VAL A 1 91 ? 5.895 5.315 -11.711 1.00 98.62 91 VAL A CA 1
ATOM 745 C C . VAL A 1 91 ? 4.384 5.427 -11.520 1.00 98.62 91 VAL A C 1
ATOM 747 O O . VAL A 1 91 ? 3.759 4.478 -11.047 1.00 98.62 91 VAL A O 1
ATOM 750 N N . ASP A 1 92 ? 3.784 6.551 -11.916 1.00 98.44 92 ASP A N 1
ATOM 751 C CA . ASP A 1 92 ? 2.348 6.790 -11.754 1.00 98.44 92 ASP A CA 1
ATOM 752 C C . ASP A 1 92 ? 1.520 5.793 -12.577 1.00 98.44 92 ASP A C 1
ATOM 754 O O . ASP A 1 92 ? 0.561 5.214 -12.062 1.00 98.44 92 ASP A O 1
ATOM 758 N N . ALA A 1 93 ? 1.919 5.515 -13.823 1.00 98.62 93 ALA A N 1
ATOM 759 C CA . ALA A 1 93 ? 1.260 4.505 -14.650 1.00 98.62 93 ALA A CA 1
ATOM 760 C C . ALA A 1 93 ? 1.335 3.110 -14.013 1.00 98.62 93 ALA A C 1
ATOM 762 O O . ALA A 1 93 ? 0.340 2.382 -13.974 1.00 98.62 93 ALA A O 1
ATOM 763 N N . ARG A 1 94 ? 2.502 2.743 -13.471 1.00 98.56 94 ARG A N 1
ATOM 764 C CA . ARG A 1 94 ? 2.693 1.450 -12.812 1.00 98.56 94 ARG A CA 1
ATOM 765 C C . ARG A 1 94 ? 1.906 1.339 -11.509 1.00 98.56 94 ARG A C 1
ATOM 767 O O . ARG A 1 94 ? 1.351 0.279 -11.228 1.00 98.56 94 ARG A O 1
ATOM 774 N N . LEU A 1 95 ? 1.836 2.412 -10.727 1.00 98.62 95 LEU A N 1
ATOM 775 C CA . LEU A 1 95 ? 1.043 2.456 -9.503 1.00 98.62 95 LEU A CA 1
ATOM 776 C C . LEU A 1 95 ? -0.447 2.250 -9.806 1.00 98.62 95 LEU A C 1
ATOM 778 O O . LEU A 1 95 ? -1.094 1.475 -9.111 1.00 98.62 95 LEU A O 1
ATOM 782 N N . GLN A 1 96 ? -0.980 2.876 -10.861 1.00 98.62 96 GLN A N 1
ATOM 783 C CA . GLN A 1 96 ? -2.374 2.667 -11.277 1.00 98.62 96 GLN A CA 1
ATOM 784 C C . GLN A 1 96 ? -2.660 1.212 -11.671 1.00 98.62 96 GLN A C 1
ATOM 786 O O . GLN A 1 96 ? -3.680 0.654 -11.271 1.00 98.62 96 GLN A O 1
ATOM 791 N N . GLU A 1 97 ? -1.745 0.573 -12.401 1.00 98.62 97 GLU A N 1
ATOM 792 C CA . GLU A 1 97 ? -1.863 -0.850 -12.737 1.00 98.62 97 GLU A CA 1
ATOM 793 C C . GLU A 1 97 ? -1.889 -1.727 -11.474 1.00 98.62 97 GLU A C 1
ATOM 795 O O . GLU A 1 97 ? -2.753 -2.592 -11.324 1.00 98.62 97 GLU A O 1
ATOM 800 N N . LEU A 1 98 ? -0.967 -1.484 -10.537 1.00 98.56 98 LEU A N 1
ATOM 801 C CA . LEU A 1 98 ? -0.891 -2.244 -9.290 1.00 98.56 98 LEU A CA 1
ATOM 802 C C . LEU A 1 98 ? -2.099 -1.995 -8.374 1.00 98.56 98 LEU A C 1
ATOM 804 O O . LEU A 1 98 ? -2.539 -2.933 -7.718 1.00 98.56 98 LEU A O 1
ATOM 808 N N . LEU A 1 99 ? -2.674 -0.787 -8.360 1.00 98.31 99 LEU A N 1
ATOM 809 C CA . LEU A 1 99 ? -3.913 -0.479 -7.633 1.00 98.31 99 LEU A CA 1
ATOM 810 C C . LEU A 1 99 ? -5.097 -1.303 -8.150 1.00 98.31 99 LEU A C 1
ATOM 812 O O . LEU A 1 99 ? -5.875 -1.830 -7.356 1.00 98.31 99 LEU A O 1
ATOM 816 N N . GLN A 1 100 ? -5.226 -1.452 -9.471 1.00 98.50 100 GLN A N 1
ATOM 817 C CA . GLN A 1 100 ? -6.270 -2.298 -10.050 1.00 98.50 100 GLN A CA 1
ATOM 818 C C . GLN A 1 100 ? -6.083 -3.767 -9.641 1.00 98.50 100 GLN A C 1
ATOM 820 O O . GLN A 1 10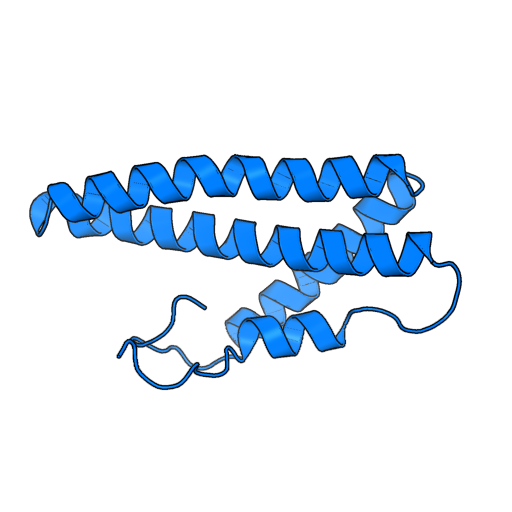0 ? -7.034 -4.420 -9.209 1.00 98.50 100 GLN A O 1
ATOM 825 N N . ILE A 1 101 ? -4.847 -4.266 -9.726 1.00 98.44 101 ILE A N 1
ATOM 826 C CA . ILE A 1 101 ? -4.485 -5.627 -9.314 1.00 98.44 101 ILE A CA 1
ATOM 827 C C . ILE A 1 101 ? -4.776 -5.854 -7.824 1.00 98.44 101 ILE A C 1
ATOM 829 O O . ILE A 1 101 ? -5.337 -6.884 -7.453 1.00 98.44 101 ILE A O 1
ATOM 833 N N . GLU A 1 102 ? -4.410 -4.905 -6.963 1.00 98.31 102 GLU A N 1
ATOM 834 C CA . GLU A 1 102 ? -4.659 -4.964 -5.520 1.00 98.31 102 GLU A CA 1
ATOM 835 C C . GLU A 1 102 ? -6.156 -5.073 -5.218 1.00 98.31 102 GLU A C 1
ATOM 837 O O . GLU A 1 102 ? -6.563 -5.964 -4.466 1.00 98.31 102 GLU A O 1
ATOM 842 N N . GLY A 1 103 ? -6.981 -4.259 -5.885 1.00 97.75 103 GLY A N 1
ATOM 843 C CA . GLY A 1 103 ? -8.434 -4.318 -5.751 1.00 97.75 103 GLY A CA 1
ATOM 844 C C . GLY A 1 103 ? -9.005 -5.684 -6.143 1.00 97.75 103 GLY A C 1
ATOM 845 O O . GLY A 1 103 ? -9.841 -6.241 -5.427 1.00 97.75 103 GLY A O 1
ATOM 846 N N . GLU A 1 104 ? -8.516 -6.280 -7.234 1.00 98.00 104 GLU A N 1
ATOM 847 C CA . GLU A 1 104 ? -8.902 -7.635 -7.647 1.00 98.00 104 GLU A CA 1
ATOM 848 C C . GLU A 1 104 ? -8.477 -8.706 -6.628 1.00 98.00 104 GLU A C 1
ATOM 850 O O . GLU A 1 104 ? -9.222 -9.661 -6.381 1.00 98.00 104 GLU A O 1
ATOM 855 N N . ILE A 1 105 ? -7.295 -8.563 -6.018 1.00 97.44 105 ILE A N 1
ATOM 856 C CA . ILE A 1 105 ? -6.804 -9.473 -4.975 1.00 97.44 105 ILE A CA 1
ATOM 857 C C . ILE A 1 105 ? -7.716 -9.408 -3.747 1.00 97.44 105 ILE A C 1
ATOM 859 O O . ILE A 1 105 ? -8.154 -10.460 -3.278 1.00 97.44 105 ILE A O 1
ATOM 863 N N . ILE A 1 106 ? -8.039 -8.209 -3.253 1.00 95.25 106 ILE A N 1
ATOM 864 C CA . ILE A 1 106 ? -8.899 -8.028 -2.072 1.00 95.25 106 ILE A CA 1
ATOM 865 C C . ILE A 1 106 ? -10.291 -8.617 -2.295 1.00 95.25 106 ILE A C 1
ATOM 867 O O . ILE A 1 106 ? -10.810 -9.297 -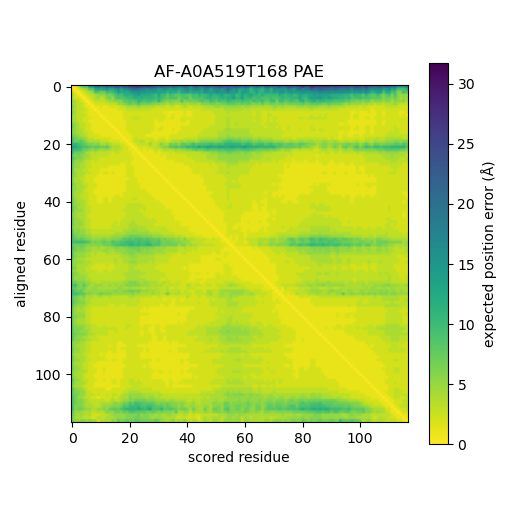1.414 1.00 95.25 106 ILE A O 1
ATOM 871 N N . VAL A 1 107 ? -10.880 -8.421 -3.479 1.00 95.75 107 VAL A N 1
ATOM 872 C CA . VAL A 1 107 ? -12.198 -8.992 -3.810 1.00 95.75 107 VAL A CA 1
ATOM 873 C C . VAL A 1 107 ? -12.160 -10.523 -3.874 1.00 95.75 107 VAL A C 1
ATOM 875 O O . VAL A 1 107 ? -13.140 -11.183 -3.528 1.00 95.75 107 VAL A O 1
ATOM 878 N N . ARG A 1 108 ? -11.046 -11.108 -4.327 1.00 95.69 108 ARG A N 1
ATOM 879 C CA . ARG A 1 108 ? -10.904 -12.561 -4.497 1.00 95.69 108 ARG A CA 1
ATOM 880 C C . ARG A 1 108 ? -10.566 -13.294 -3.198 1.00 95.69 108 ARG A C 1
ATOM 882 O O . ARG A 1 108 ? -10.922 -14.466 -3.060 1.00 95.69 108 ARG A O 1
ATOM 889 N N . LEU A 1 109 ? -9.813 -12.670 -2.295 1.00 94.25 109 LEU A N 1
ATOM 890 C CA . LEU A 1 109 ? -9.370 -13.325 -1.067 1.00 94.25 109 LEU A CA 1
ATOM 891 C C . LEU A 1 109 ? -10.545 -13.551 -0.101 1.00 94.25 109 LEU A C 1
ATOM 893 O O . LEU A 1 109 ? -11.410 -12.689 0.044 1.00 94.25 109 LEU A O 1
ATOM 897 N N . PRO A 1 110 ? -10.598 -14.707 0.585 1.00 92.00 110 PRO A N 1
ATOM 898 C CA . PRO A 1 110 ? -11.603 -14.925 1.613 1.00 92.00 110 PRO A CA 1
ATOM 899 C C . PRO A 1 110 ? -11.361 -13.974 2.786 1.00 92.00 110 PRO A C 1
ATOM 901 O O . PRO A 1 110 ? -10.217 -13.751 3.183 1.00 92.00 110 PRO A O 1
ATOM 904 N N . VAL A 1 111 ? -12.441 -13.479 3.391 1.00 88.31 111 VAL A N 1
ATOM 905 C CA . VAL A 1 111 ? -12.351 -12.700 4.630 1.00 88.31 111 VAL A CA 1
ATOM 906 C C . VAL A 1 111 ? -11.793 -13.587 5.741 1.00 88.31 111 VAL A C 1
ATOM 908 O O . VAL A 1 111 ? -12.258 -14.709 5.952 1.00 88.31 111 VAL A O 1
ATOM 911 N N . ARG A 1 112 ? -10.791 -13.071 6.453 1.00 87.56 112 ARG A N 1
ATOM 912 C CA . ARG A 1 112 ? -10.134 -13.741 7.574 1.00 87.56 112 ARG A CA 1
ATOM 913 C C . ARG A 1 112 ? -10.116 -12.817 8.783 1.00 87.56 112 ARG A C 1
ATOM 915 O O . ARG A 1 112 ? -9.736 -11.659 8.664 1.00 87.56 112 ARG A O 1
ATOM 922 N N . ASP A 1 113 ? -10.495 -13.344 9.938 1.00 84.56 113 ASP A N 1
ATOM 923 C CA . ASP A 1 113 ? -10.434 -12.645 11.227 1.00 84.56 113 ASP A CA 1
ATOM 924 C C . ASP A 1 113 ? -9.025 -12.672 11.846 1.00 84.56 113 ASP A C 1
ATOM 926 O O . ASP A 1 113 ? -8.690 -11.853 12.698 1.00 84.56 113 ASP A O 1
ATOM 930 N N . ASP A 1 114 ? -8.181 -13.602 11.397 1.00 86.94 114 ASP A N 1
ATOM 931 C CA . ASP A 1 114 ? -6.853 -13.852 11.946 1.00 86.94 114 ASP A CA 1
ATOM 932 C C . ASP A 1 114 ? -5.718 -13.099 11.226 1.00 86.94 114 ASP A C 1
ATOM 934 O O . ASP A 1 114 ? -4.540 -13.346 11.521 1.00 86.94 114 ASP A O 1
ATOM 938 N N . ARG A 1 115 ? -6.027 -12.221 10.261 1.00 89.25 115 ARG A N 1
ATOM 939 C CA . ARG A 1 115 ? -5.037 -11.464 9.474 1.00 89.25 115 ARG A CA 1
ATOM 940 C C . ARG A 1 115 ? -5.428 -10.007 9.268 1.00 89.25 115 ARG A C 1
ATOM 942 O O . ARG A 1 115 ? -6.597 -9.672 9.116 1.00 89.25 115 ARG A O 1
ATOM 949 N N . MET A 1 116 ? -4.396 -9.164 9.195 1.00 88.50 116 MET A N 1
ATOM 950 C CA . MET A 1 116 ? -4.546 -7.765 8.806 1.00 88.50 116 MET A CA 1
ATOM 951 C C . MET A 1 116 ? -4.828 -7.595 7.322 1.00 88.50 116 MET A C 1
ATOM 953 O O . MET A 1 116 ? -5.362 -6.560 6.983 1.00 88.50 116 MET A O 1
ATOM 957 N N . HIS A 1 117 ? -4.523 -8.558 6.452 1.00 89.81 117 HIS A N 1
ATOM 958 C CA . HIS A 1 117 ? -4.831 -8.486 5.025 1.00 89.81 117 HIS A CA 1
ATOM 959 C C . HIS A 1 117 ? -5.770 -9.621 4.623 1.00 89.81 117 HIS 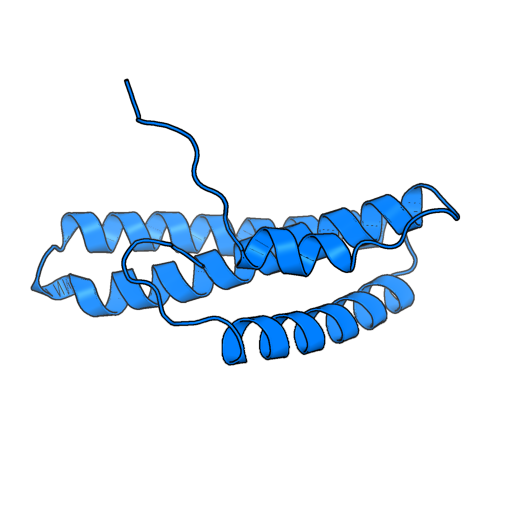A C 1
ATOM 961 O O . HIS A 1 117 ? -5.470 -10.787 4.969 1.00 89.81 117 HIS A O 1
#